Protein AF-A0A5J4TGV5-F1 (afdb_monomer)

pLDDT: mean 71.71, std 10.8, range [49.38, 90.88]

Structure (mmCIF, N/CA/C/O backbone):
data_AF-A0A5J4TGV5-F1
#
_entry.id   AF-A0A5J4TGV5-F1
#
loop_
_atom_site.group_PDB
_atom_site.id
_atom_site.type_symbol
_atom_site.label_atom_id
_atom_site.label_alt_id
_atom_site.label_comp_id
_atom_site.label_asym_id
_atom_site.label_entity_id
_atom_site.label_seq_id
_atom_site.pdbx_PDB_ins_code
_atom_site.Cartn_x
_atom_site.Cartn_y
_atom_site.Cartn_z
_atom_site.occupancy
_atom_site.B_iso_or_equiv
_atom_site.auth_seq_id
_atom_site.auth_comp_id
_atom_site.auth_asym_id
_atom_site.auth_atom_id
_atom_site.pdbx_PDB_model_num
ATOM 1 N N . VAL A 1 1 ? -102.262 20.684 96.130 1.00 50.47 1 VAL A N 1
ATOM 2 C CA . VAL A 1 1 ? -101.123 20.760 95.187 1.00 50.47 1 VAL A CA 1
ATOM 3 C C . VAL A 1 1 ? -99.873 20.390 95.967 1.00 50.47 1 VAL A C 1
ATOM 5 O O . VAL A 1 1 ? -99.327 21.263 96.618 1.00 50.47 1 VAL A O 1
ATOM 8 N N . SER A 1 2 ? -99.511 19.105 96.038 1.00 52.00 2 SER A N 1
ATOM 9 C CA . SER A 1 2 ? -98.315 18.654 96.790 1.00 52.00 2 SER A CA 1
ATOM 10 C C . SER A 1 2 ? -98.010 17.157 96.610 1.00 52.00 2 SER A C 1
ATOM 12 O O . SER A 1 2 ? -97.578 16.495 97.545 1.00 52.00 2 SER A O 1
ATOM 14 N N . LYS A 1 3 ? -98.257 16.590 95.422 1.00 52.56 3 LYS A N 1
ATOM 15 C CA . LYS A 1 3 ? -97.845 15.206 95.114 1.00 52.56 3 LYS A CA 1
ATOM 16 C C . LYS A 1 3 ? -97.029 15.071 93.827 1.00 52.56 3 LYS A C 1
ATOM 18 O O . LYS A 1 3 ? -96.669 13.972 93.454 1.00 52.56 3 LYS A O 1
ATOM 23 N N . THR A 1 4 ? -96.730 16.190 93.167 1.00 51.19 4 THR A N 1
ATOM 24 C CA . THR A 1 4 ? -96.084 16.215 91.843 1.00 51.19 4 THR A CA 1
ATOM 25 C C . THR A 1 4 ? -94.663 16.791 91.882 1.00 51.19 4 THR A C 1
ATOM 27 O O . THR A 1 4 ? -93.995 16.802 90.862 1.00 51.19 4 THR A O 1
ATOM 30 N N . GLN A 1 5 ? -94.190 17.279 93.040 1.00 53.88 5 GLN A N 1
ATOM 31 C CA . GLN A 1 5 ? -92.829 17.824 93.195 1.00 53.88 5 GLN A CA 1
ATOM 32 C C . GLN A 1 5 ? -91.811 16.814 93.750 1.00 53.88 5 GLN A C 1
ATOM 34 O O . GLN A 1 5 ? -90.620 16.990 93.513 1.00 53.88 5 GLN A O 1
A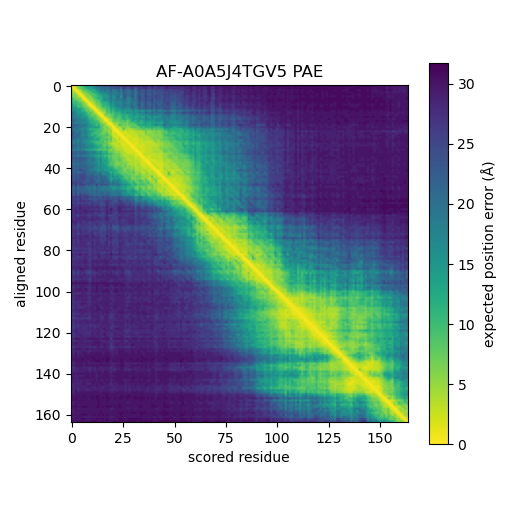TOM 39 N N . ASP A 1 6 ? -92.253 15.748 94.429 1.00 51.53 6 ASP A N 1
ATOM 40 C CA . ASP A 1 6 ? -91.344 14.696 94.921 1.00 51.53 6 ASP A CA 1
ATOM 41 C C . ASP A 1 6 ? -90.965 13.682 93.830 1.00 51.53 6 ASP A C 1
ATOM 43 O O . ASP A 1 6 ? -89.862 13.142 93.850 1.00 51.53 6 ASP A O 1
ATOM 47 N N . GLU A 1 7 ? -91.825 13.468 92.827 1.00 51.75 7 GLU A N 1
ATOM 48 C CA . GLU A 1 7 ? -91.549 12.525 91.729 1.00 51.75 7 GLU A CA 1
ATOM 49 C C . GLU A 1 7 ? -90.491 13.056 90.744 1.00 51.75 7 GLU A C 1
ATOM 51 O O . GLU A 1 7 ? -89.857 12.276 90.046 1.00 51.75 7 GLU A O 1
ATOM 56 N N . THR A 1 8 ? -90.230 14.369 90.733 1.00 52.62 8 THR A N 1
ATOM 57 C CA . THR A 1 8 ? -89.201 14.989 89.878 1.00 52.62 8 THR A CA 1
ATOM 58 C C . THR A 1 8 ? -87.837 15.150 90.554 1.00 52.62 8 THR A C 1
ATOM 60 O O . THR A 1 8 ? -86.871 15.493 89.881 1.00 52.62 8 THR A O 1
ATOM 63 N N . LEU A 1 9 ? -87.733 14.958 91.876 1.00 54.53 9 LEU A N 1
ATOM 64 C CA . LEU A 1 9 ? -86.474 15.172 92.610 1.00 54.53 9 LEU A CA 1
ATOM 65 C C . LEU A 1 9 ? -85.653 13.884 92.789 1.00 54.53 9 LEU A C 1
ATOM 67 O O . LEU A 1 9 ? -84.449 13.952 93.038 1.00 54.53 9 LEU A O 1
ATOM 71 N N . LEU A 1 10 ? -86.282 12.714 92.644 1.00 51.09 10 LEU A N 1
ATOM 72 C CA . LEU A 1 10 ? -85.600 11.423 92.757 1.00 51.09 10 LEU A CA 1
ATOM 73 C C . LEU A 1 10 ? -84.841 11.028 91.477 1.00 51.09 10 LEU A C 1
ATOM 75 O O . LEU A 1 10 ? -83.939 10.205 91.550 1.00 51.09 10 LEU A O 1
ATOM 79 N N . ASP A 1 11 ? -85.135 11.670 90.343 1.00 51.84 11 ASP A N 1
ATOM 80 C CA . ASP A 1 11 ? -84.566 11.337 89.025 1.00 51.84 11 ASP A CA 1
ATOM 81 C C . ASP A 1 11 ? -83.239 12.069 88.713 1.00 51.84 11 ASP A C 1
ATOM 83 O O . ASP A 1 11 ? -82.715 12.002 87.607 1.00 51.84 11 ASP A O 1
ATOM 87 N N . VAL A 1 12 ? -82.680 12.810 89.684 1.00 57.44 12 VAL A N 1
ATOM 88 C CA . VAL A 1 12 ? -81.439 13.602 89.498 1.00 57.44 12 VAL A CA 1
ATOM 89 C C . VAL A 1 12 ? -80.310 13.175 90.445 1.00 57.44 12 VAL A C 1
ATOM 91 O O . VAL A 1 12 ? -79.229 13.763 90.457 1.00 57.44 12 VAL A O 1
ATOM 94 N N . LYS A 1 13 ? -80.504 12.119 91.241 1.00 59.66 13 LYS A N 1
ATOM 95 C CA . LYS A 1 13 ? -79.392 11.458 91.934 1.00 59.66 13 LYS A CA 1
ATOM 96 C C . LYS A 1 13 ? -79.072 10.189 91.167 1.00 59.66 13 LYS A C 1
ATOM 98 O O . LYS A 1 13 ? -79.799 9.216 91.309 1.00 59.66 13 LYS A O 1
ATOM 103 N N . ALA A 1 14 ? -78.013 10.244 90.354 1.00 59.25 14 ALA A N 1
ATOM 104 C CA . ALA A 1 14 ? -77.467 9.073 89.676 1.00 59.25 14 ALA A CA 1
ATOM 105 C C . ALA A 1 14 ? -77.405 7.912 90.674 1.00 59.25 14 ALA A C 1
ATOM 107 O O . ALA A 1 14 ? -76.873 8.072 91.782 1.00 59.25 14 ALA A O 1
ATOM 108 N N . ASP A 1 15 ? -78.032 6.794 90.312 1.00 58.06 15 ASP A N 1
ATOM 109 C CA . ASP A 1 15 ? -78.092 5.627 91.172 1.00 58.06 15 ASP A CA 1
ATOM 110 C C . ASP A 1 15 ? -76.649 5.201 91.484 1.00 58.06 15 ASP A C 1
ATOM 112 O O . ASP A 1 15 ? -75.760 5.294 90.630 1.00 58.06 15 ASP A O 1
ATOM 116 N N . LYS A 1 16 ? -76.357 4.784 92.722 1.00 56.59 16 LYS A N 1
ATOM 117 C CA . LYS A 1 16 ? -74.971 4.430 93.107 1.00 56.59 16 LYS A CA 1
ATOM 118 C C . LYS A 1 16 ? -74.411 3.276 92.268 1.00 56.59 16 LYS A C 1
ATOM 120 O O . LYS A 1 16 ? -73.206 3.061 92.279 1.00 56.59 16 LYS A O 1
ATOM 125 N N . THR A 1 17 ? -75.278 2.550 91.570 1.00 57.53 17 THR A N 1
ATOM 126 C CA . THR A 1 17 ? -74.944 1.494 90.613 1.00 57.53 17 THR A CA 1
ATOM 127 C C . THR A 1 17 ? -74.463 2.019 89.259 1.00 57.53 17 THR A C 1
ATOM 129 O O . THR A 1 17 ? -73.750 1.297 88.573 1.00 57.53 17 THR A O 1
ATOM 132 N N . ASP A 1 18 ? -74.792 3.263 88.898 1.00 58.88 18 ASP A N 1
ATOM 133 C CA . ASP A 1 18 ? -74.410 3.898 87.625 1.00 58.88 18 ASP A CA 1
ATOM 134 C C . ASP A 1 18 ? -73.205 4.844 87.777 1.00 58.88 18 ASP A C 1
ATOM 136 O O . ASP A 1 18 ? -72.761 5.471 86.814 1.00 58.88 18 ASP A O 1
ATOM 140 N N . THR A 1 19 ? -72.656 4.963 88.992 1.00 57.03 19 THR A N 1
ATOM 141 C CA . THR A 1 19 ? -71.516 5.838 89.293 1.00 57.03 19 THR A CA 1
ATOM 142 C C . THR A 1 19 ? -70.338 5.009 89.798 1.00 57.03 19 THR A C 1
ATOM 144 O O . THR A 1 19 ? -70.409 4.437 90.883 1.00 57.03 19 THR A O 1
ATOM 147 N N . TYR A 1 20 ? -69.237 4.980 89.042 1.00 56.69 20 TYR A N 1
ATOM 148 C CA . TYR A 1 20 ? -68.002 4.305 89.456 1.00 56.69 20 TYR A CA 1
ATOM 149 C C . TYR A 1 20 ? -67.482 4.874 90.779 1.00 56.69 20 TYR A C 1
ATOM 151 O O . TYR A 1 20 ? -67.362 6.093 90.957 1.00 56.69 20 TYR A O 1
ATOM 159 N N . THR A 1 21 ? -67.169 3.991 91.726 1.00 62.25 21 THR A N 1
ATOM 160 C CA . THR A 1 21 ? -66.537 4.395 92.979 1.00 62.25 21 THR A CA 1
ATOM 161 C C . THR A 1 21 ? -65.100 4.834 92.706 1.00 62.25 21 THR A C 1
ATOM 163 O O . THR A 1 21 ? -64.436 4.331 91.803 1.00 62.25 21 THR A O 1
ATOM 166 N N . LYS A 1 22 ? -64.583 5.780 93.499 1.00 72.56 22 LYS A N 1
ATOM 167 C CA . LYS A 1 22 ? -63.231 6.333 93.307 1.00 72.56 22 LYS A CA 1
ATOM 168 C C . LYS A 1 22 ? -62.151 5.243 93.193 1.00 72.56 22 LYS A C 1
ATOM 170 O O . LYS A 1 22 ? -61.254 5.357 92.371 1.00 72.56 22 LYS A O 1
ATOM 175 N N . THR A 1 23 ? -62.287 4.167 93.965 1.00 73.00 23 THR A N 1
ATOM 176 C CA . THR A 1 23 ? -61.367 3.024 93.950 1.00 73.00 23 THR A CA 1
ATOM 177 C C . THR A 1 23 ? -61.396 2.252 92.628 1.00 73.00 23 THR A C 1
ATOM 179 O O . THR A 1 23 ? -60.345 1.841 92.155 1.00 73.00 23 THR A O 1
ATOM 182 N N . GLU A 1 24 ? -62.563 2.071 92.008 1.00 75.19 24 GLU A N 1
ATOM 183 C CA . GLU A 1 24 ? -62.671 1.407 90.700 1.00 75.19 24 GLU A CA 1
ATOM 184 C C . GLU A 1 24 ? -62.046 2.260 89.588 1.00 75.19 24 GLU A C 1
ATOM 186 O O . GLU A 1 24 ? -61.370 1.727 88.710 1.00 75.19 24 GLU A O 1
ATOM 191 N N . THR A 1 25 ? -62.212 3.584 89.660 1.00 73.81 25 THR A N 1
ATOM 192 C CA . THR A 1 25 ? -61.586 4.528 88.723 1.00 73.81 25 THR A CA 1
ATOM 193 C C . THR A 1 25 ? -60.061 4.514 88.831 1.00 73.81 25 THR A C 1
ATOM 195 O O . THR A 1 25 ? -59.387 4.468 87.804 1.00 73.81 25 THR A O 1
ATOM 198 N N . ASP A 1 26 ? -59.516 4.514 90.051 1.00 77.62 26 ASP A N 1
ATOM 199 C CA . ASP A 1 26 ? -58.066 4.488 90.279 1.00 77.62 26 ASP A CA 1
ATOM 200 C C . ASP A 1 26 ? -57.449 3.167 89.763 1.00 77.62 26 ASP A C 1
ATOM 202 O O . ASP A 1 26 ? -56.442 3.187 89.058 1.00 77.62 26 ASP A O 1
ATOM 206 N N . ILE A 1 27 ? -58.109 2.021 90.001 1.00 81.00 27 ILE A N 1
ATOM 207 C CA . ILE A 1 27 ? -57.672 0.707 89.484 1.00 81.00 27 ILE A CA 1
ATOM 208 C C . ILE A 1 27 ? -57.678 0.673 87.948 1.00 81.00 27 ILE A C 1
ATOM 210 O O . ILE A 1 27 ? -56.756 0.132 87.334 1.00 81.00 27 ILE A O 1
ATOM 214 N N . LEU A 1 28 ? -58.710 1.236 87.311 1.00 81.19 28 LEU A N 1
ATOM 215 C CA . LEU A 1 28 ? -58.790 1.299 85.852 1.00 81.19 28 LEU A CA 1
ATOM 216 C C . LEU A 1 28 ? -57.691 2.200 85.268 1.00 81.19 28 LEU A C 1
ATOM 218 O O . LEU A 1 28 ? -57.122 1.870 84.229 1.00 81.19 28 LEU A O 1
ATOM 222 N N . PHE A 1 29 ? -57.368 3.309 85.936 1.00 81.88 29 PHE A N 1
ATOM 223 C CA . PHE A 1 29 ? -56.321 4.232 85.501 1.00 81.88 29 PHE A CA 1
ATOM 224 C C . PHE A 1 29 ? -54.927 3.591 85.558 1.00 81.88 29 PHE A C 1
ATOM 226 O O . PHE A 1 29 ? -54.183 3.666 84.579 1.00 81.88 29 PHE A O 1
ATOM 233 N N . ASP A 1 30 ? -54.611 2.882 86.644 1.00 78.38 30 ASP A N 1
ATOM 234 C CA . ASP A 1 30 ? -53.346 2.148 86.787 1.00 78.38 30 ASP A CA 1
ATOM 235 C C . ASP A 1 30 ? -53.215 1.020 85.748 1.00 78.38 30 ASP A C 1
ATOM 237 O O . ASP A 1 30 ? -52.141 0.801 85.179 1.00 78.38 30 ASP A O 1
ATOM 241 N N . ALA A 1 31 ? -54.318 0.324 85.449 1.00 79.50 31 ALA A N 1
ATOM 242 C CA . ALA A 1 31 ? -54.343 -0.703 84.410 1.00 79.50 31 ALA A CA 1
ATOM 243 C C . ALA A 1 31 ? -54.083 -0.116 83.012 1.00 79.50 31 ALA A C 1
ATOM 245 O O . ALA A 1 31 ? -53.324 -0.693 82.233 1.00 79.50 31 ALA A O 1
ATOM 246 N N . VAL A 1 32 ? -54.670 1.044 82.700 1.00 80.19 32 VAL A N 1
ATOM 247 C CA . VAL A 1 32 ? -54.451 1.742 81.424 1.00 80.19 32 VAL A CA 1
ATOM 248 C C . VAL A 1 32 ? -53.011 2.249 81.308 1.00 80.19 32 VAL A C 1
ATOM 250 O O . VAL A 1 32 ? -52.410 2.091 80.248 1.00 80.19 32 VAL A O 1
ATOM 253 N N . ALA A 1 33 ? -52.427 2.790 82.382 1.00 79.25 33 ALA A N 1
ATOM 254 C CA . ALA A 1 33 ? -51.040 3.260 82.383 1.00 79.25 33 ALA A CA 1
ATOM 255 C C . ALA A 1 33 ? -50.038 2.129 82.077 1.00 79.25 33 ALA A C 1
ATOM 257 O O . ALA A 1 33 ? -49.163 2.288 81.230 1.00 79.25 33 ALA A O 1
ATOM 258 N N . ASN A 1 34 ? -50.220 0.952 82.684 1.00 81.31 34 ASN A N 1
ATOM 259 C CA . ASN A 1 34 ? -49.354 -0.209 82.453 1.00 81.31 34 ASN A CA 1
ATOM 260 C C . ASN A 1 34 ? -49.448 -0.736 81.005 1.00 81.31 34 ASN A C 1
ATOM 262 O O . ASN A 1 34 ? -48.443 -1.086 80.391 1.00 81.31 34 ASN A O 1
ATOM 266 N N . VAL A 1 35 ? -50.651 -0.739 80.416 1.00 81.69 35 VAL A N 1
ATOM 267 C CA . VAL A 1 35 ? -50.834 -1.124 79.005 1.00 81.69 35 VAL A CA 1
ATOM 268 C C . VAL A 1 35 ? -50.093 -0.170 78.064 1.00 81.69 35 VAL A C 1
ATOM 270 O O . VAL A 1 35 ? -49.476 -0.635 77.109 1.00 81.69 35 VAL A O 1
ATOM 273 N N . VAL A 1 36 ? -50.117 1.139 78.336 1.00 83.19 36 VAL A N 1
ATOM 274 C CA . VAL A 1 36 ? -49.402 2.142 77.527 1.00 83.19 36 VAL A CA 1
ATOM 275 C C . VAL A 1 36 ? -47.887 1.925 77.590 1.00 83.19 36 VAL A C 1
ATOM 277 O O . VAL A 1 36 ? -47.247 1.871 76.542 1.00 83.19 36 VAL A O 1
ATOM 280 N N . ASP A 1 37 ? -47.326 1.703 78.781 1.00 79.69 37 ASP A N 1
ATOM 281 C CA . ASP A 1 37 ? -45.887 1.450 78.948 1.00 79.69 37 ASP A CA 1
ATOM 282 C C . ASP A 1 37 ? -45.425 0.181 78.209 1.00 79.69 37 ASP A C 1
ATOM 284 O O . ASP A 1 37 ? -44.352 0.158 77.596 1.00 79.69 37 ASP A O 1
ATOM 288 N N . ILE A 1 38 ? -46.240 -0.882 78.228 1.00 78.50 38 ILE A N 1
ATOM 289 C CA . ILE A 1 38 ? -45.942 -2.129 77.511 1.00 78.50 38 ILE A CA 1
ATOM 290 C C . ILE A 1 38 ? -45.975 -1.908 75.995 1.00 78.50 38 ILE A C 1
ATOM 292 O O . ILE A 1 38 ? -45.081 -2.387 75.296 1.00 78.50 38 ILE A O 1
ATOM 296 N N . VAL A 1 39 ? -46.978 -1.189 75.483 1.00 82.94 39 VAL A N 1
ATOM 297 C CA . VAL A 1 39 ? -47.119 -0.906 74.046 1.00 82.94 39 VAL A CA 1
ATOM 298 C C . VAL A 1 39 ? -45.948 -0.068 73.532 1.00 82.94 39 VAL A C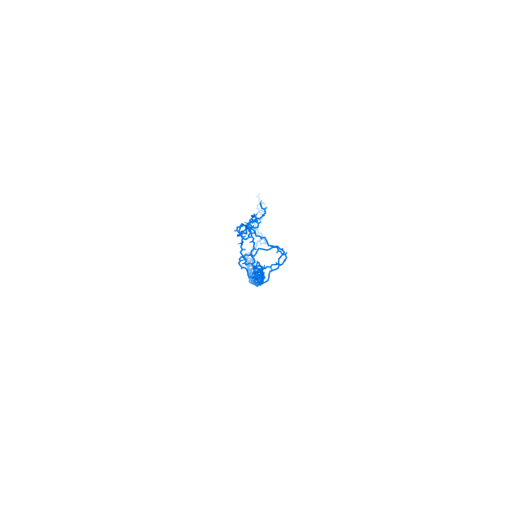 1
ATOM 300 O O . VAL A 1 39 ? -45.339 -0.435 72.527 1.00 82.94 39 VAL A O 1
ATOM 303 N N . ASP A 1 40 ? -45.572 0.994 74.246 1.00 78.56 40 ASP A N 1
ATOM 304 C CA . ASP A 1 40 ? -44.435 1.844 73.871 1.00 78.56 40 ASP A CA 1
ATOM 305 C C . ASP A 1 40 ? -43.108 1.072 73.891 1.00 78.56 40 ASP A C 1
ATOM 307 O O . ASP A 1 40 ? -42.261 1.250 73.012 1.00 78.56 40 ASP A O 1
ATOM 311 N N . SER A 1 41 ? -42.919 0.195 74.881 1.00 77.75 41 SER A N 1
ATOM 312 C CA . SER A 1 41 ? -41.734 -0.662 74.989 1.00 77.75 41 SER A CA 1
ATOM 313 C C . SER A 1 41 ? -41.637 -1.660 73.828 1.00 77.75 41 SER A C 1
ATOM 315 O O . SER A 1 41 ? -40.575 -1.816 73.214 1.00 77.75 41 SER A O 1
ATOM 317 N N . TYR A 1 42 ? -42.757 -2.298 73.474 1.00 67.69 42 TYR A N 1
ATOM 318 C CA . TYR A 1 42 ? -42.817 -3.242 72.359 1.00 67.69 42 TYR A CA 1
ATOM 319 C C . TYR A 1 42 ? -42.538 -2.543 71.020 1.00 67.69 42 TYR A C 1
ATOM 321 O O . TYR A 1 42 ? -41.712 -3.021 70.245 1.00 67.69 42 TYR A O 1
ATOM 329 N N . SER A 1 43 ? -43.138 -1.367 70.796 1.00 82.12 43 SER A N 1
ATOM 330 C CA . SER A 1 43 ? -42.970 -0.595 69.558 1.00 82.12 43 SER A CA 1
ATOM 331 C C . SER A 1 43 ? -41.528 -0.113 69.355 1.00 82.12 43 SER A C 1
ATOM 333 O O . SER A 1 43 ? -41.005 -0.201 68.248 1.00 82.12 43 SER A O 1
ATOM 335 N N . LYS A 1 44 ? -40.845 0.334 70.421 1.00 77.06 44 LYS A N 1
ATOM 336 C CA . LYS A 1 44 ? -39.425 0.733 70.350 1.00 77.06 44 LYS A CA 1
ATOM 337 C C . LYS A 1 44 ? -38.503 -0.436 70.010 1.00 77.06 44 LYS A C 1
ATOM 339 O O . LYS A 1 44 ? -37.584 -0.283 69.215 1.00 77.06 44 LYS A O 1
ATOM 344 N N . THR A 1 45 ? -38.763 -1.607 70.591 1.00 76.00 45 THR A N 1
ATOM 345 C CA . THR A 1 45 ? -37.939 -2.803 70.358 1.00 76.00 45 THR A CA 1
ATOM 346 C C . THR A 1 45 ? -38.053 -3.291 68.909 1.00 76.00 45 THR A C 1
ATOM 348 O O . THR A 1 45 ? -37.072 -3.753 68.325 1.00 76.00 45 THR A O 1
ATOM 351 N N . GLU A 1 46 ? -39.243 -3.183 68.316 1.00 74.25 46 GLU A N 1
ATOM 352 C CA . GLU A 1 46 ? -39.491 -3.561 66.923 1.00 74.25 46 GLU A CA 1
ATOM 353 C C . GLU A 1 46 ? -38.815 -2.590 65.934 1.00 74.25 46 GLU A C 1
ATOM 355 O O . GLU A 1 46 ? -38.178 -3.038 64.976 1.00 74.25 46 GLU A O 1
ATOM 360 N N . ASP A 1 47 ? -38.853 -1.281 66.209 1.00 70.50 47 ASP A N 1
ATOM 361 C CA . ASP A 1 47 ? -38.152 -0.260 65.415 1.00 70.50 47 ASP A CA 1
ATOM 362 C C . ASP A 1 47 ? -36.622 -0.417 65.471 1.00 70.50 47 ASP A C 1
ATOM 364 O O . ASP A 1 47 ? -35.961 -0.371 64.428 1.00 70.50 47 ASP A O 1
ATOM 368 N N . ASP A 1 48 ? -36.055 -0.675 66.655 1.00 74.19 48 ASP A N 1
ATOM 369 C CA . ASP A 1 48 ? -34.615 -0.913 66.829 1.00 74.19 48 ASP A CA 1
ATOM 370 C C . ASP A 1 48 ? -34.153 -2.166 66.058 1.00 74.19 48 ASP A C 1
ATOM 372 O O . ASP A 1 48 ? -33.107 -2.156 65.401 1.00 74.19 48 ASP A O 1
ATOM 376 N N . ALA A 1 49 ? -34.953 -3.240 66.061 1.00 75.12 49 ALA A N 1
ATOM 377 C CA . ALA A 1 49 ? -34.657 -4.459 65.306 1.00 75.12 49 ALA A CA 1
ATOM 378 C C . ALA A 1 49 ? -34.731 -4.247 63.781 1.00 75.12 49 ALA A C 1
ATOM 380 O O . ALA A 1 49 ? -33.916 -4.794 63.031 1.00 75.12 49 ALA A O 1
ATOM 381 N N . LEU A 1 50 ? -35.686 -3.441 63.303 1.00 74.12 50 LEU A N 1
ATOM 382 C CA . LEU A 1 50 ? -35.822 -3.094 61.885 1.00 74.12 50 LEU A CA 1
ATOM 383 C C . LEU A 1 50 ? -34.699 -2.171 61.393 1.00 74.12 50 LEU A C 1
ATOM 385 O O . LEU A 1 50 ? -34.255 -2.311 60.249 1.00 74.12 50 LEU A O 1
ATOM 389 N N . LEU A 1 51 ? -34.233 -1.245 62.237 1.00 72.94 51 LEU A N 1
ATOM 390 C CA . LEU A 1 51 ? -33.080 -0.386 61.958 1.00 72.94 51 LEU A CA 1
ATOM 391 C C . LEU A 1 51 ? -31.794 -1.204 61.827 1.00 72.94 51 LEU A C 1
ATOM 393 O O . LEU A 1 51 ? -31.095 -1.063 60.822 1.00 72.94 51 LEU A O 1
ATOM 397 N N . LEU A 1 52 ? -31.550 -2.132 62.757 1.00 72.12 52 LEU A N 1
ATOM 398 C CA . LEU A 1 52 ? -30.392 -3.029 62.718 1.00 72.12 52 LEU A CA 1
ATOM 399 C C . LEU A 1 52 ? -30.357 -3.860 61.420 1.00 72.12 52 LEU A C 1
ATOM 401 O O . LEU A 1 52 ? -29.317 -4.010 60.782 1.00 72.12 52 LEU A O 1
ATOM 405 N N . LEU A 1 53 ? -31.521 -4.341 60.966 1.00 66.44 53 LEU A N 1
ATOM 406 C CA . LEU A 1 53 ? -31.642 -5.126 59.732 1.00 66.44 53 LEU A CA 1
ATOM 407 C C . LEU A 1 53 ? -31.420 -4.298 58.449 1.00 66.44 53 LEU A C 1
ATOM 409 O O . LEU A 1 53 ? -31.104 -4.867 57.397 1.00 66.44 53 LEU A O 1
ATOM 413 N N . LYS A 1 54 ? -31.641 -2.977 58.501 1.00 63.12 54 LYS A N 1
ATOM 414 C CA . LYS A 1 54 ? -31.365 -2.051 57.390 1.00 63.12 54 LYS A CA 1
ATOM 415 C C . LYS A 1 54 ? -29.892 -1.652 57.327 1.00 63.12 54 LYS A C 1
ATOM 417 O O . LYS A 1 54 ? -29.375 -1.510 56.220 1.00 63.12 54 LYS A O 1
ATOM 422 N N . GLU A 1 55 ? -29.233 -1.512 58.473 1.00 60.59 55 GLU A N 1
ATOM 423 C CA . GLU A 1 55 ? -27.808 -1.171 58.559 1.00 60.59 55 GLU A CA 1
ATOM 424 C C . GLU A 1 55 ? -26.931 -2.310 57.997 1.00 60.59 55 GLU A C 1
ATOM 426 O O . GLU A 1 55 ? -26.121 -2.077 57.102 1.00 60.59 55 GLU A O 1
ATOM 431 N N . ASP A 1 56 ? -27.214 -3.569 58.357 1.00 59.00 56 ASP A N 1
ATOM 432 C CA . ASP A 1 56 ? -26.465 -4.751 57.874 1.00 59.00 56 ASP A CA 1
ATOM 433 C C . ASP A 1 56 ? -26.577 -4.992 56.349 1.00 59.00 56 ASP A C 1
ATOM 435 O O . ASP A 1 56 ? -25.674 -5.538 55.701 1.00 59.00 56 ASP A O 1
ATOM 439 N N . LYS A 1 57 ? -27.697 -4.586 55.731 1.00 58.06 57 LYS A N 1
ATOM 440 C CA . LYS A 1 57 ? -27.906 -4.740 54.278 1.00 58.06 57 LYS A CA 1
ATOM 441 C C . LYS A 1 57 ? -27.255 -3.632 53.446 1.00 58.06 57 LYS A C 1
ATOM 443 O O . LYS A 1 57 ? -26.913 -3.885 52.292 1.00 58.06 57 LYS A O 1
ATOM 448 N N . SER A 1 58 ? -27.082 -2.438 54.010 1.00 56.19 58 SER A N 1
ATOM 449 C CA . SER A 1 58 ? -26.445 -1.290 53.346 1.00 56.19 58 SER A CA 1
ATOM 450 C C . SER A 1 58 ? -24.963 -1.554 53.054 1.00 56.19 58 SER A C 1
ATOM 452 O O . SER A 1 58 ? -24.489 -1.321 51.937 1.00 56.19 58 SER A O 1
ATOM 454 N N . ASP A 1 59 ? -24.251 -2.120 54.030 1.00 54.66 59 ASP A N 1
ATOM 455 C CA . ASP A 1 59 ? -22.802 -2.330 53.934 1.00 54.66 59 ASP A CA 1
ATOM 456 C C . ASP A 1 59 ? -22.426 -3.534 53.057 1.00 54.66 59 ASP A C 1
ATOM 458 O O . ASP A 1 59 ? -21.342 -3.573 52.471 1.00 54.66 59 ASP A O 1
ATOM 462 N N . THR A 1 60 ? -23.349 -4.485 52.886 1.00 52.41 60 THR A N 1
ATOM 463 C CA . THR A 1 60 ? -23.112 -5.702 52.097 1.00 52.41 60 THR A CA 1
ATOM 464 C C . THR A 1 60 ? -23.427 -5.522 50.603 1.00 52.41 60 THR A C 1
ATOM 466 O O . THR A 1 60 ? -22.801 -6.175 49.771 1.00 52.41 60 THR A O 1
ATOM 469 N N . TYR A 1 61 ? -24.350 -4.626 50.224 1.00 49.38 61 TYR A N 1
ATOM 470 C CA . TYR A 1 61 ? -24.821 -4.504 48.831 1.00 49.38 61 TYR A CA 1
ATOM 471 C C . TYR A 1 61 ? -23.986 -3.564 47.932 1.00 49.38 61 TYR A C 1
ATOM 473 O O . TYR A 1 61 ? -24.268 -3.448 46.748 1.00 49.38 61 TYR A O 1
ATOM 481 N N . THR A 1 62 ? -22.942 -2.893 48.432 1.00 52.69 62 THR A N 1
ATOM 482 C CA . THR A 1 62 ? -22.342 -1.772 47.664 1.00 52.69 62 THR A CA 1
ATOM 483 C C . THR A 1 62 ? -20.871 -1.962 47.275 1.00 52.69 62 THR A C 1
ATOM 485 O O . THR A 1 62 ? -20.396 -1.306 46.349 1.00 52.69 62 THR A O 1
ATOM 488 N N . LYS A 1 63 ? -20.121 -2.864 47.923 1.00 56.22 63 LYS A N 1
ATOM 489 C CA . LYS A 1 63 ? -18.656 -2.926 47.748 1.00 56.22 63 LYS A CA 1
ATOM 490 C C . LYS A 1 63 ? -18.175 -4.046 46.819 1.00 56.22 63 LYS A C 1
ATOM 492 O O . LYS A 1 63 ? -17.449 -3.784 45.871 1.00 56.22 63 LYS A O 1
ATOM 497 N N . THR A 1 64 ? -18.631 -5.278 47.024 1.00 58.94 64 THR A N 1
ATOM 498 C CA . THR A 1 64 ? -18.161 -6.459 46.274 1.00 58.94 64 THR A CA 1
ATOM 499 C C . THR A 1 64 ? -18.641 -6.503 44.821 1.00 58.94 64 THR A C 1
ATOM 501 O O . THR A 1 64 ? -17.874 -6.869 43.931 1.00 58.94 64 THR A O 1
ATOM 504 N N . GLU A 1 65 ? -19.891 -6.115 44.547 1.00 60.06 65 GLU A N 1
ATOM 505 C CA . GLU A 1 65 ? -20.401 -6.030 43.167 1.00 60.06 65 GLU A CA 1
ATOM 506 C C . GLU A 1 65 ? -19.728 -4.895 42.378 1.00 60.06 65 GLU A C 1
ATOM 508 O O . GLU A 1 65 ? -19.475 -5.036 41.184 1.00 60.06 65 GLU A O 1
ATOM 513 N N . THR A 1 66 ? -19.374 -3.793 43.043 1.00 59.16 66 THR A N 1
ATOM 514 C CA . THR A 1 66 ? -18.701 -2.652 42.405 1.00 59.16 66 THR A CA 1
ATOM 515 C C . THR A 1 66 ? -17.247 -2.972 42.063 1.00 59.16 66 THR A C 1
ATOM 517 O O . THR A 1 66 ? -16.821 -2.696 40.943 1.00 59.16 66 THR A O 1
ATOM 520 N N . ASP A 1 67 ? -16.505 -3.597 42.984 1.00 62.53 67 ASP A N 1
ATOM 521 C CA . ASP A 1 67 ? -15.099 -3.967 42.767 1.00 62.53 67 ASP A CA 1
ATOM 522 C C . ASP A 1 67 ? -14.966 -4.993 41.622 1.00 62.53 67 ASP A C 1
ATOM 524 O O . ASP A 1 67 ? -14.149 -4.824 40.720 1.00 62.53 67 ASP A O 1
ATOM 528 N N . THR A 1 68 ? -15.850 -5.997 41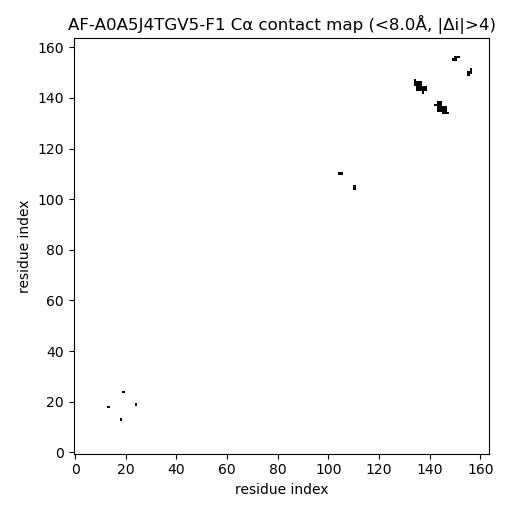.569 1.00 67.00 68 THR A N 1
ATOM 529 C CA . THR A 1 68 ? -15.852 -7.002 40.484 1.00 67.00 68 THR A CA 1
ATOM 530 C C . THR A 1 68 ? -16.232 -6.425 39.116 1.00 67.00 68 THR A C 1
ATOM 532 O O . THR A 1 68 ? -15.673 -6.830 38.095 1.00 67.00 68 THR A O 1
ATOM 535 N N . LEU A 1 69 ? -17.163 -5.465 39.065 1.00 65.94 69 LEU A N 1
ATOM 536 C CA . LEU A 1 69 ? -17.518 -4.766 37.827 1.00 65.94 69 LEU A CA 1
ATOM 537 C C . LEU A 1 69 ? -16.383 -3.846 37.343 1.00 65.94 69 LEU A C 1
ATOM 539 O O . LEU A 1 69 ? -16.200 -3.676 36.135 1.00 65.94 69 LEU A O 1
ATOM 543 N N . LEU A 1 70 ? -15.636 -3.246 38.276 1.00 68.50 70 LEU A N 1
ATOM 544 C CA . LEU A 1 70 ? -14.494 -2.386 37.979 1.00 68.50 70 LEU A CA 1
ATOM 545 C C . LEU A 1 70 ? -13.329 -3.197 37.397 1.00 68.50 70 LEU A C 1
ATOM 547 O O . LEU A 1 70 ? -12.828 -2.826 36.336 1.00 68.50 70 LEU A O 1
ATOM 551 N N . ASP A 1 71 ? -12.984 -4.332 38.012 1.00 69.88 71 ASP A N 1
ATOM 552 C CA . ASP A 1 71 ? -11.962 -5.259 37.504 1.00 69.88 71 ASP A CA 1
ATOM 553 C C . ASP A 1 71 ? -12.325 -5.769 36.097 1.00 69.88 71 ASP A C 1
ATOM 555 O O . ASP A 1 71 ? -11.525 -5.693 35.166 1.00 69.88 71 ASP A O 1
ATOM 559 N N . ALA A 1 72 ? -13.586 -6.163 35.882 1.00 69.94 72 ALA A N 1
ATOM 560 C CA . ALA A 1 72 ? -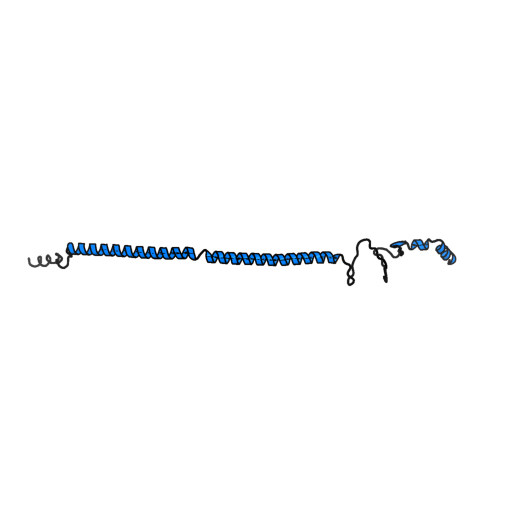14.058 -6.624 34.575 1.00 69.94 72 ALA A CA 1
ATOM 561 C C . ALA A 1 72 ? -14.040 -5.537 33.478 1.00 69.94 72 ALA A C 1
ATOM 563 O O . ALA A 1 72 ? -14.022 -5.858 32.286 1.00 69.94 72 ALA A O 1
ATOM 564 N N . ASN A 1 73 ? -14.097 -4.253 33.845 1.00 69.50 73 ASN A N 1
ATOM 565 C CA . ASN A 1 73 ? -13.958 -3.137 32.904 1.00 69.50 73 ASN A CA 1
ATOM 566 C C . ASN A 1 73 ? -12.489 -2.763 32.664 1.00 69.50 73 ASN A C 1
ATOM 568 O O . ASN A 1 73 ? -12.146 -2.384 31.540 1.00 69.50 73 ASN A O 1
ATOM 572 N N . ALA A 1 74 ? -11.628 -2.897 33.675 1.00 69.06 74 ALA A N 1
ATOM 573 C CA . ALA A 1 74 ? -10.186 -2.731 33.528 1.00 69.06 74 ALA A CA 1
ATOM 574 C C . ALA A 1 74 ? -9.616 -3.781 32.557 1.00 69.06 74 ALA A C 1
ATOM 576 O O . ALA A 1 74 ? -9.004 -3.405 31.558 1.00 69.06 74 ALA A O 1
ATOM 577 N N . ASP A 1 75 ? -9.957 -5.062 32.745 1.00 77.50 75 ASP A N 1
ATOM 578 C CA . ASP A 1 75 ? -9.533 -6.168 31.870 1.00 77.50 75 ASP A CA 1
ATOM 579 C C . ASP A 1 75 ? -9.954 -5.959 30.406 1.00 77.50 75 ASP A C 1
ATOM 581 O O . ASP A 1 75 ? -9.193 -6.212 29.470 1.00 77.50 75 ASP A O 1
ATOM 585 N N . LYS A 1 76 ? -11.177 -5.461 30.174 1.00 74.12 76 LYS A N 1
ATOM 586 C CA . LYS A 1 76 ? -11.646 -5.133 28.817 1.00 74.12 76 LYS A CA 1
ATOM 587 C C . LYS A 1 76 ? -10.844 -3.998 28.192 1.00 74.12 76 LYS A C 1
ATOM 589 O O . LYS A 1 76 ? -10.615 -4.033 26.988 1.00 74.12 76 LYS A O 1
ATOM 594 N N . THR A 1 77 ? -10.443 -3.003 28.981 1.00 74.44 77 THR A N 1
ATOM 595 C CA . THR A 1 77 ? -9.667 -1.855 28.493 1.00 74.44 77 THR A CA 1
ATOM 596 C C . THR A 1 77 ? -8.260 -2.289 28.095 1.00 74.44 77 THR A C 1
ATOM 598 O O . THR A 1 77 ? -7.834 -1.972 26.989 1.00 74.44 77 THR A O 1
ATOM 601 N N . GLU A 1 78 ? -7.584 -3.099 28.918 1.00 77.56 78 GLU A N 1
ATOM 602 C CA . GLU A 1 78 ? -6.271 -3.670 28.579 1.00 77.56 78 GLU A CA 1
ATOM 603 C C . GLU A 1 78 ? -6.329 -4.535 27.312 1.00 77.56 78 GLU A C 1
ATOM 605 O O . GLU A 1 78 ? -5.447 -4.464 26.453 1.00 77.56 78 GLU A O 1
ATOM 610 N N . LEU A 1 79 ? -7.397 -5.323 27.158 1.00 72.19 79 LEU A N 1
ATOM 611 C CA . LEU A 1 79 ? -7.599 -6.160 25.979 1.00 72.19 79 LEU A CA 1
ATOM 612 C C . LEU A 1 79 ? -7.849 -5.307 24.722 1.00 72.19 79 LEU A C 1
ATOM 614 O O . LEU A 1 79 ? -7.269 -5.591 23.677 1.00 72.19 79 LEU A O 1
ATOM 618 N N . ILE A 1 80 ? -8.643 -4.234 24.819 1.00 76.19 80 ILE A N 1
ATOM 619 C CA . ILE A 1 80 ? -8.867 -3.280 23.718 1.00 76.19 80 ILE A CA 1
ATOM 620 C C . ILE A 1 80 ? -7.565 -2.565 23.337 1.00 76.19 80 ILE A C 1
ATOM 622 O O . ILE A 1 80 ? -7.222 -2.531 22.156 1.00 76.19 80 ILE A O 1
ATOM 626 N N . GLU A 1 81 ? -6.813 -2.042 24.309 1.00 76.88 81 GLU A N 1
ATOM 627 C CA . GLU A 1 81 ? -5.529 -1.380 24.051 1.00 76.88 81 GLU A CA 1
ATOM 628 C C . GLU A 1 81 ? -4.520 -2.337 23.410 1.00 76.88 81 GLU A C 1
ATOM 630 O O . GLU A 1 81 ? -3.832 -1.965 22.457 1.00 76.88 81 GLU A O 1
ATOM 635 N N . SER A 1 82 ? -4.460 -3.591 23.872 1.00 71.38 82 SER A N 1
ATOM 636 C CA . SER A 1 82 ? -3.593 -4.604 23.274 1.00 71.38 82 SER A CA 1
ATOM 637 C C . SER A 1 82 ? -3.980 -4.920 21.827 1.00 71.38 82 SER A C 1
ATOM 639 O O . SER A 1 82 ? -3.081 -5.063 20.999 1.00 71.38 82 SER A O 1
ATOM 641 N N . TYR A 1 83 ? -5.274 -5.038 21.509 1.00 57.91 83 TYR A N 1
ATOM 642 C CA . TYR A 1 83 ? -5.735 -5.269 20.135 1.00 57.91 83 TYR A CA 1
ATOM 643 C C . TYR A 1 83 ? -5.438 -4.069 19.223 1.00 57.91 83 TYR A C 1
ATOM 645 O O . TYR A 1 83 ? -4.874 -4.268 18.148 1.00 57.91 83 TYR A O 1
ATOM 653 N N . SER A 1 84 ? -5.723 -2.835 19.660 1.00 78.88 84 SER A N 1
ATOM 654 C CA . SER A 1 84 ? -5.414 -1.627 18.875 1.00 78.88 84 SER A CA 1
ATOM 655 C C . SER A 1 84 ? -3.917 -1.469 18.613 1.00 78.88 84 SER A C 1
ATOM 657 O O . SER A 1 84 ? -3.516 -1.124 17.506 1.00 78.88 84 SER A O 1
ATOM 659 N N . LYS A 1 85 ? -3.070 -1.789 19.595 1.00 76.69 85 LYS A N 1
ATOM 660 C CA . LYS A 1 85 ? -1.615 -1.693 19.439 1.00 76.69 85 LYS A CA 1
ATOM 661 C C . LYS A 1 85 ? -1.062 -2.679 18.404 1.00 76.69 85 LYS A C 1
ATOM 663 O O . LYS A 1 85 ? -0.168 -2.326 17.644 1.00 76.69 85 LYS A O 1
ATOM 668 N N . ILE A 1 86 ? -1.609 -3.896 18.346 1.00 73.25 86 ILE A N 1
ATOM 669 C CA . ILE A 1 86 ? -1.222 -4.901 17.341 1.00 73.25 86 ILE A CA 1
ATOM 670 C C . ILE A 1 86 ? -1.613 -4.443 15.928 1.00 73.25 86 ILE A C 1
ATOM 672 O O . ILE A 1 86 ? -0.841 -4.641 14.988 1.00 73.25 86 ILE A O 1
ATOM 676 N N . GLU A 1 87 ? -2.793 -3.837 15.767 1.00 69.25 87 GLU A N 1
ATOM 677 C CA . GLU A 1 87 ? -3.235 -3.289 14.479 1.00 69.25 87 GLU A CA 1
ATOM 678 C C . GLU A 1 87 ? -2.338 -2.132 14.013 1.00 69.25 87 GLU A C 1
ATOM 680 O O . GLU A 1 87 ? -1.918 -2.124 12.852 1.00 69.25 87 GLU A O 1
ATOM 685 N N . ASP A 1 88 ? -1.978 -1.214 14.913 1.00 71.06 88 ASP A N 1
ATOM 686 C CA . ASP A 1 88 ? -1.079 -0.091 14.617 1.00 71.06 88 ASP A CA 1
ATOM 687 C C . ASP A 1 88 ? 0.337 -0.559 14.244 1.00 71.06 88 ASP A C 1
ATOM 689 O O . ASP A 1 88 ? 0.899 -0.094 13.248 1.00 71.06 88 ASP A O 1
ATOM 693 N N . ASP A 1 89 ? 0.904 -1.522 14.979 1.00 76.19 89 ASP A N 1
ATOM 694 C CA . ASP A 1 89 ? 2.229 -2.086 14.688 1.00 76.19 89 ASP A CA 1
ATOM 695 C C . ASP A 1 89 ? 2.251 -2.807 13.323 1.00 76.19 89 ASP A C 1
ATOM 697 O O . ASP A 1 89 ? 3.209 -2.680 12.551 1.00 76.19 89 ASP A O 1
ATOM 701 N N . ALA A 1 90 ? 1.182 -3.537 12.979 1.00 75.19 90 ALA A N 1
ATOM 702 C CA . ALA A 1 90 ? 1.049 -4.204 11.683 1.00 75.19 90 ALA A CA 1
ATOM 703 C C . ALA A 1 90 ? 0.887 -3.204 10.523 1.00 75.19 90 ALA A C 1
ATOM 705 O O . ALA A 1 90 ? 1.479 -3.393 9.455 1.00 75.19 90 ALA A O 1
ATOM 706 N N . LEU A 1 91 ? 0.120 -2.129 10.726 1.00 77.88 91 LEU A N 1
ATOM 707 C CA . LEU A 1 91 ? -0.030 -1.032 9.765 1.00 77.88 91 LEU A CA 1
ATOM 708 C C . LEU A 1 91 ? 1.284 -0.273 9.550 1.00 77.88 91 LEU A C 1
ATOM 710 O O . LEU A 1 91 ? 1.617 0.057 8.409 1.00 77.88 91 LEU A O 1
ATOM 714 N N . LEU A 1 92 ? 2.049 -0.029 10.618 1.00 76.62 92 LEU A N 1
ATOM 715 C CA . LEU A 1 92 ? 3.359 0.616 10.546 1.00 76.62 92 LEU A CA 1
ATOM 716 C C . LEU A 1 92 ? 4.350 -0.236 9.741 1.00 76.62 92 LEU A C 1
ATOM 718 O O . LEU A 1 92 ? 4.973 0.265 8.804 1.00 76.62 92 LEU A O 1
ATOM 722 N N . LEU A 1 93 ? 4.409 -1.542 10.020 1.00 77.56 93 LEU A N 1
ATOM 723 C CA . LEU A 1 93 ? 5.228 -2.489 9.260 1.00 77.56 93 LEU A CA 1
ATOM 724 C C . LEU A 1 93 ? 4.831 -2.539 7.773 1.00 77.56 93 LEU A C 1
ATOM 726 O O . LEU A 1 93 ? 5.688 -2.650 6.894 1.00 77.56 93 LEU A O 1
ATOM 730 N N . LEU A 1 94 ? 3.533 -2.456 7.467 1.00 74.69 94 LEU A N 1
ATOM 731 C CA . LEU A 1 94 ? 3.046 -2.433 6.088 1.00 74.69 94 LEU A CA 1
ATOM 732 C C . LEU A 1 94 ? 3.450 -1.140 5.363 1.00 74.69 94 LEU A C 1
ATOM 734 O O . LEU A 1 94 ? 3.889 -1.206 4.215 1.00 74.69 94 LEU A O 1
ATOM 738 N N . ASN A 1 95 ? 3.352 0.016 6.022 1.00 72.12 95 ASN A N 1
ATOM 739 C CA . ASN A 1 95 ? 3.748 1.304 5.447 1.00 72.12 95 ASN A CA 1
ATOM 740 C C . ASN A 1 95 ? 5.248 1.376 5.138 1.00 72.12 95 ASN A C 1
ATOM 742 O O . ASN A 1 95 ? 5.624 1.841 4.059 1.00 72.12 95 ASN A O 1
ATOM 746 N N . ASP A 1 96 ? 6.095 0.862 6.030 1.00 67.25 96 ASP A N 1
ATOM 747 C CA . ASP A 1 96 ? 7.542 0.803 5.799 1.00 67.25 96 ASP A CA 1
ATOM 748 C C . ASP A 1 96 ? 7.882 -0.081 4.589 1.00 67.25 96 ASP A C 1
ATOM 750 O O . ASP A 1 96 ? 8.705 0.288 3.745 1.00 67.25 96 ASP A O 1
ATOM 754 N N . ASN A 1 97 ? 7.183 -1.210 4.434 1.00 70.00 97 ASN A N 1
ATOM 755 C CA . ASN A 1 97 ? 7.333 -2.076 3.267 1.00 70.00 97 ASN A CA 1
ATOM 756 C C . ASN A 1 97 ? 6.874 -1.383 1.973 1.00 70.00 97 ASN A C 1
ATOM 758 O O . ASN A 1 97 ? 7.580 -1.429 0.965 1.00 70.00 97 ASN A O 1
ATOM 762 N N . VAL A 1 98 ? 5.727 -0.697 1.989 1.00 73.69 98 VAL A N 1
ATOM 763 C CA . VAL A 1 98 ? 5.207 0.032 0.818 1.00 73.69 98 VAL A CA 1
ATOM 764 C C . VAL A 1 98 ? 6.182 1.121 0.363 1.00 73.69 98 VAL A C 1
ATOM 766 O O . VAL A 1 98 ? 6.461 1.223 -0.833 1.00 73.69 98 VAL A O 1
ATOM 769 N N . ALA A 1 99 ? 6.763 1.888 1.291 1.00 67.56 99 ALA A N 1
ATOM 770 C CA . ALA A 1 99 ? 7.762 2.905 0.964 1.00 67.56 99 ALA A CA 1
ATOM 771 C C . ALA A 1 99 ? 9.014 2.294 0.308 1.00 67.56 99 ALA A C 1
ATOM 773 O O . ALA A 1 99 ? 9.513 2.827 -0.688 1.00 67.56 99 ALA A O 1
ATOM 774 N N . TYR A 1 100 ? 9.479 1.141 0.801 1.00 67.88 100 TYR A N 1
ATOM 775 C CA . TYR A 1 100 ? 10.606 0.418 0.209 1.00 67.88 100 TYR A CA 1
ATOM 776 C C . TYR A 1 100 ? 10.327 -0.050 -1.222 1.00 67.88 100 TYR A C 1
ATOM 778 O O . TYR A 1 100 ? 11.206 0.069 -2.077 1.00 67.88 100 TYR A O 1
ATOM 786 N N . LEU A 1 101 ? 9.112 -0.525 -1.512 1.00 73.00 101 LEU A N 1
ATOM 787 C CA . LEU A 1 101 ? 8.753 -1.050 -2.833 1.00 73.00 101 LEU A CA 1
ATOM 788 C C . LEU A 1 101 ? 8.775 0.016 -3.942 1.00 73.00 101 LEU A C 1
ATOM 790 O O . LEU A 1 101 ? 9.093 -0.312 -5.082 1.00 73.00 101 LEU A O 1
ATOM 794 N N . THR A 1 102 ? 8.511 1.290 -3.628 1.00 75.56 102 THR A N 1
ATOM 795 C CA . THR A 1 102 ? 8.468 2.371 -4.640 1.00 75.56 102 THR A CA 1
ATOM 796 C C . THR A 1 102 ? 9.808 2.670 -5.321 1.00 75.56 102 THR A C 1
ATOM 798 O O . THR A 1 102 ? 9.835 3.314 -6.368 1.00 75.56 102 THR A O 1
ATOM 801 N N . ASN A 1 103 ? 10.922 2.195 -4.756 1.00 80.38 103 ASN A N 1
ATOM 802 C CA . ASN A 1 103 ? 12.267 2.404 -5.297 1.00 80.38 103 ASN A CA 1
ATOM 803 C C . ASN A 1 103 ? 12.770 1.244 -6.170 1.00 80.38 103 ASN A C 1
ATOM 805 O O . ASN A 1 103 ? 13.873 1.322 -6.719 1.00 80.38 103 ASN A O 1
ATOM 809 N N . PHE A 1 104 ? 11.993 0.168 -6.297 1.00 83.44 104 PHE A N 1
ATOM 810 C CA . PHE A 1 104 ? 12.334 -0.966 -7.147 1.00 83.44 104 PHE A CA 1
ATOM 811 C C . PHE A 1 104 ? 11.765 -0.784 -8.552 1.00 83.44 104 PHE A C 1
ATOM 813 O O . PHE A 1 104 ? 10.705 -0.198 -8.741 1.00 83.44 104 PHE A O 1
ATOM 820 N N . VAL A 1 105 ? 12.488 -1.304 -9.545 1.00 83.25 105 VAL A N 1
ATOM 821 C CA . VAL A 1 105 ? 12.026 -1.333 -10.935 1.00 83.25 105 VAL A CA 1
ATOM 822 C C . VAL A 1 105 ? 11.217 -2.609 -11.154 1.00 83.25 105 VAL A C 1
ATOM 824 O O . VAL A 1 105 ? 11.761 -3.708 -11.063 1.00 83.25 105 VAL A O 1
ATOM 827 N N . ASP A 1 106 ? 9.934 -2.463 -11.464 1.00 85.06 106 ASP A N 1
ATOM 828 C CA . ASP A 1 106 ? 9.048 -3.550 -11.905 1.00 85.06 106 ASP A CA 1
ATOM 829 C C . ASP A 1 106 ? 9.297 -3.890 -13.398 1.00 85.06 106 ASP A C 1
ATOM 831 O O . ASP A 1 106 ? 9.739 -3.044 -14.173 1.00 85.06 106 ASP A O 1
ATOM 835 N N . LEU A 1 107 ? 9.042 -5.119 -13.844 1.00 86.06 107 LEU A N 1
ATOM 836 C CA . LEU A 1 107 ? 9.183 -5.515 -15.258 1.00 86.06 107 LEU A CA 1
ATOM 837 C C . LEU A 1 107 ? 7.863 -5.423 -16.048 1.00 86.06 107 LEU A C 1
ATOM 839 O O . LEU A 1 107 ? 7.858 -5.552 -17.270 1.00 86.06 107 LEU A O 1
ATOM 843 N N . THR A 1 108 ? 6.749 -5.213 -15.356 1.00 90.88 108 THR A N 1
ATOM 844 C CA . THR A 1 108 ? 5.378 -5.304 -15.873 1.00 90.88 108 THR A CA 1
ATOM 845 C C . THR A 1 108 ? 4.845 -3.946 -16.317 1.00 90.88 108 THR A C 1
ATOM 847 O O . THR A 1 108 ? 4.012 -3.863 -17.219 1.00 90.88 108 THR A O 1
ATOM 850 N N . PHE A 1 109 ? 5.327 -2.868 -15.696 1.00 85.38 109 PHE A N 1
ATOM 851 C CA . PHE A 1 109 ? 4.799 -1.521 -15.884 1.00 85.38 109 PHE A CA 1
ATOM 852 C C . PHE A 1 109 ? 5.849 -0.558 -16.430 1.00 85.38 109 PHE A C 1
ATOM 854 O O . PHE A 1 109 ? 7.035 -0.628 -16.098 1.00 85.38 109 PHE A O 1
ATOM 861 N N . ALA A 1 110 ? 5.383 0.399 -17.235 1.00 87.44 110 ALA A N 1
ATOM 862 C CA . ALA A 1 110 ? 6.197 1.529 -17.657 1.00 87.44 110 ALA A CA 1
ATOM 863 C C . ALA A 1 110 ? 6.606 2.363 -16.434 1.00 87.44 110 AL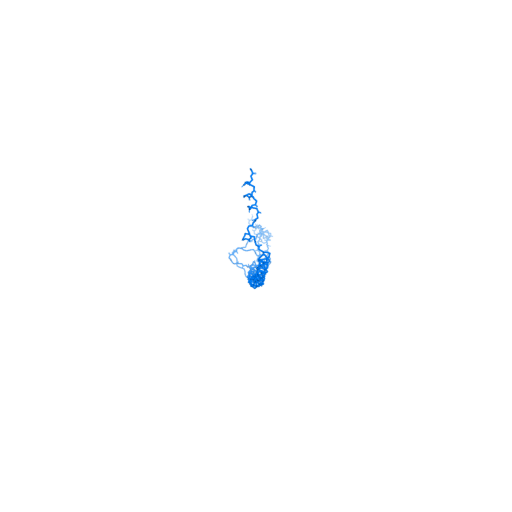A A C 1
ATOM 865 O O . ALA A 1 110 ? 5.755 2.759 -15.638 1.00 87.44 110 ALA A O 1
ATOM 866 N N . GLN A 1 111 ? 7.904 2.633 -16.293 1.00 88.31 111 GLN A N 1
ATOM 867 C CA . GLN A 1 111 ? 8.466 3.341 -15.143 1.00 88.31 111 GLN A CA 1
ATOM 868 C C . GLN A 1 111 ? 9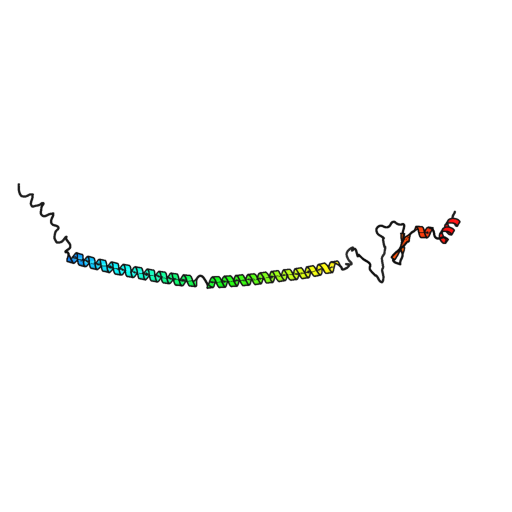.517 4.359 -15.566 1.00 88.31 111 GLN A C 1
ATOM 870 O O . GLN A 1 111 ? 10.257 4.165 -16.532 1.00 88.31 111 GLN A O 1
ATOM 875 N N . THR A 1 112 ? 9.604 5.434 -14.786 1.00 86.75 112 THR A N 1
ATOM 876 C CA . THR A 1 112 ? 10.612 6.480 -14.947 1.00 86.75 112 THR A CA 1
ATOM 877 C C . THR A 1 112 ? 11.729 6.261 -13.939 1.00 86.75 112 THR A C 1
ATOM 879 O O . THR A 1 112 ? 11.507 6.337 -12.734 1.00 86.75 112 THR A O 1
ATOM 882 N N . ILE A 1 113 ? 12.948 6.041 -14.429 1.00 86.50 113 ILE A N 1
ATOM 883 C CA . ILE A 1 113 ? 14.141 5.932 -13.588 1.00 86.50 113 ILE A CA 1
ATOM 884 C C . ILE A 1 113 ? 14.874 7.271 -13.617 1.00 86.50 113 ILE A C 1
ATOM 886 O O . ILE A 1 113 ? 15.314 7.726 -14.671 1.00 86.50 113 ILE A O 1
ATOM 890 N N . ILE A 1 114 ? 15.021 7.898 -12.452 1.00 85.38 114 ILE A N 1
ATOM 891 C CA . ILE A 1 114 ? 15.693 9.194 -12.306 1.00 85.38 114 ILE A CA 1
ATOM 892 C C . ILE A 1 114 ? 17.170 8.975 -11.916 1.00 85.38 114 ILE A C 1
ATOM 894 O O . ILE A 1 114 ? 17.526 7.993 -11.250 1.00 85.38 114 ILE A O 1
ATOM 898 N N . GLY A 1 115 ? 18.043 9.892 -12.345 1.00 87.56 115 GLY A N 1
ATOM 899 C CA . GLY A 1 115 ? 19.477 9.908 -12.030 1.00 87.56 115 GLY A CA 1
ATOM 900 C C . GLY A 1 115 ? 20.359 9.108 -12.996 1.00 87.56 115 GLY A C 1
ATOM 901 O O . GLY A 1 115 ? 19.877 8.462 -13.923 1.00 87.56 115 GLY A O 1
ATOM 902 N N . GLN A 1 116 ? 21.677 9.153 -12.775 1.00 86.00 116 GLN A N 1
ATOM 903 C CA . GLN A 1 116 ? 22.640 8.384 -13.567 1.00 86.00 116 GLN A CA 1
ATOM 904 C C . GLN A 1 116 ? 22.597 6.906 -13.159 1.00 86.00 116 GLN A C 1
ATOM 906 O O . GLN A 1 116 ? 22.650 6.577 -11.973 1.00 86.00 116 GLN A O 1
ATOM 911 N N . LYS A 1 117 ? 22.511 6.010 -14.144 1.00 85.06 117 LYS A N 1
ATOM 912 C CA . LYS A 1 117 ? 22.568 4.558 -13.950 1.00 85.06 117 LYS A CA 1
ATOM 913 C C . LYS A 1 117 ? 23.680 3.972 -14.809 1.00 85.06 117 LYS A C 1
ATOM 915 O O . LYS A 1 117 ? 23.905 4.423 -15.931 1.00 85.06 117 LYS A O 1
ATOM 920 N N . GLN A 1 118 ? 24.371 2.980 -14.265 1.00 87.12 118 GLN A N 1
ATOM 921 C CA . GLN A 1 118 ? 25.379 2.208 -14.980 1.00 87.12 118 GLN A CA 1
ATOM 922 C C . GLN A 1 118 ? 24.779 0.848 -15.326 1.00 87.12 118 GLN A C 1
ATOM 924 O O . GLN A 1 118 ? 24.315 0.132 -14.442 1.00 87.12 118 GLN A O 1
ATOM 929 N N . PHE A 1 119 ? 24.783 0.505 -16.610 1.00 84.69 119 PHE A N 1
ATOM 930 C CA . PHE A 1 119 ? 24.337 -0.791 -17.108 1.00 84.69 119 PHE A CA 1
ATOM 931 C C . PHE A 1 119 ? 25.518 -1.473 -17.797 1.00 84.69 119 PHE A C 1
ATOM 933 O O . PHE A 1 119 ? 26.231 -0.826 -18.561 1.00 84.69 119 PHE A O 1
ATOM 940 N N . GLY A 1 120 ? 25.734 -2.764 -17.529 1.00 87.12 120 GLY A N 1
ATOM 941 C CA . GLY A 1 120 ? 26.824 -3.524 -18.153 1.00 87.12 120 GLY A CA 1
ATOM 942 C C . GLY A 1 120 ? 26.554 -3.831 -19.628 1.00 87.12 120 GLY A C 1
ATOM 943 O O . GLY A 1 120 ? 27.362 -3.504 -20.491 1.00 87.12 120 GLY A O 1
ATOM 944 N N . ALA A 1 121 ? 25.394 -4.422 -19.919 1.00 86.25 121 ALA A N 1
ATOM 945 C CA . ALA A 1 121 ? 24.925 -4.694 -21.273 1.00 86.25 121 ALA A CA 1
ATOM 946 C C . ALA A 1 121 ? 23.489 -4.183 -21.431 1.00 86.25 121 ALA A C 1
ATOM 948 O O . ALA A 1 121 ? 22.643 -4.431 -20.572 1.00 86.25 121 ALA A O 1
ATOM 949 N N . ILE A 1 122 ? 23.223 -3.472 -22.527 1.00 84.75 122 ILE A N 1
ATOM 950 C CA . ILE A 1 122 ? 21.898 -2.943 -22.865 1.00 84.75 122 ILE A CA 1
ATOM 951 C C . ILE A 1 122 ? 21.495 -3.525 -24.219 1.00 84.75 122 ILE A C 1
ATOM 953 O O . ILE A 1 122 ? 22.231 -3.402 -25.194 1.00 84.75 122 ILE A O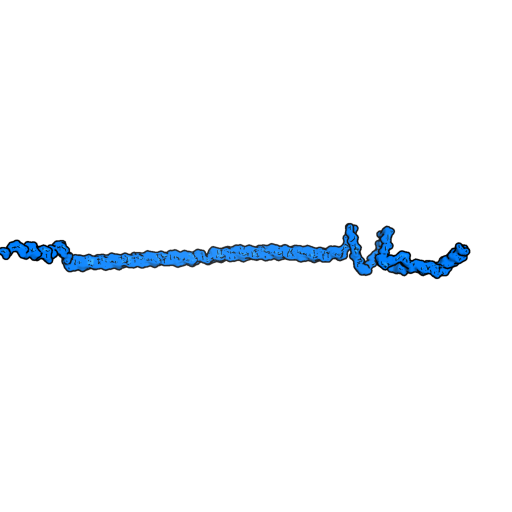 1
ATOM 957 N N . SER A 1 123 ? 20.323 -4.154 -24.284 1.00 85.31 123 SER A N 1
ATOM 958 C CA . SER A 1 123 ? 19.704 -4.616 -25.530 1.00 85.31 123 SER A CA 1
ATOM 959 C C . SER A 1 123 ? 18.316 -4.006 -25.634 1.00 85.31 123 SER A C 1
ATOM 961 O O . SER A 1 123 ? 17.439 -4.308 -24.830 1.00 85.31 123 SER A O 1
ATOM 963 N N . VAL A 1 124 ? 18.135 -3.112 -26.600 1.00 80.88 124 VAL A N 1
ATOM 964 C CA . VAL A 1 124 ? 16.890 -2.372 -26.829 1.00 80.88 124 VAL A CA 1
ATOM 965 C C . VAL A 1 124 ? 16.611 -2.320 -28.325 1.00 80.88 124 VAL A C 1
ATOM 967 O O . VAL A 1 124 ? 17.539 -2.222 -29.125 1.00 80.88 124 VAL A O 1
ATOM 970 N N . SER A 1 125 ? 15.337 -2.392 -28.709 1.00 81.12 125 SER A N 1
ATOM 971 C CA . SER A 1 125 ? 14.914 -2.301 -30.113 1.00 81.12 125 SER A CA 1
ATOM 972 C C . SER A 1 125 ? 14.999 -0.874 -30.660 1.00 81.12 125 SER A C 1
ATOM 974 O O . SER A 1 125 ? 15.253 -0.681 -31.845 1.00 81.12 125 SER A O 1
ATOM 976 N N . SER A 1 126 ? 14.797 0.128 -29.801 1.00 78.00 126 SER A N 1
ATOM 977 C CA . SER A 1 126 ? 14.819 1.545 -30.164 1.00 78.00 126 SER A CA 1
ATOM 978 C C . SER A 1 126 ? 15.123 2.424 -28.952 1.00 78.00 126 SER A C 1
ATOM 980 O O . SER A 1 126 ? 14.631 2.153 -27.857 1.00 78.00 126 SER A O 1
ATOM 982 N N . ILE A 1 127 ? 15.873 3.509 -29.162 1.00 79.44 127 ILE A N 1
ATOM 983 C CA . ILE A 1 127 ? 16.114 4.559 -28.163 1.00 79.44 127 ILE A CA 1
ATOM 984 C C . ILE A 1 127 ? 15.637 5.883 -28.753 1.00 79.44 127 ILE A C 1
ATOM 986 O O . ILE A 1 127 ? 16.113 6.296 -29.808 1.00 79.44 127 ILE A O 1
ATOM 990 N N . SER A 1 128 ? 14.723 6.562 -28.064 1.00 74.25 128 SER A N 1
ATOM 991 C CA . SER A 1 128 ? 14.273 7.909 -28.422 1.00 74.25 128 SER A CA 1
ATOM 992 C C . SER A 1 128 ? 14.776 8.926 -27.408 1.00 74.25 128 SER A C 1
ATOM 994 O O . SER A 1 128 ? 14.704 8.694 -26.200 1.00 74.25 128 SER A O 1
ATOM 996 N N . LYS A 1 129 ? 15.227 10.086 -27.882 1.00 73.38 129 LYS A N 1
ATOM 997 C CA . LYS A 1 129 ? 15.641 11.187 -27.016 1.00 73.38 129 LYS A CA 1
ATOM 998 C C . LYS A 1 129 ? 14.491 12.181 -26.852 1.00 73.38 129 LYS A C 1
ATOM 1000 O O . LYS A 1 129 ? 14.115 12.854 -27.807 1.00 73.38 129 LYS A O 1
ATOM 1005 N N . LEU A 1 130 ? 13.922 12.272 -25.650 1.00 72.81 130 LEU A N 1
ATOM 1006 C CA . LEU A 1 130 ? 12.805 13.181 -25.386 1.00 72.81 130 LEU A CA 1
ATOM 1007 C C . LEU A 1 130 ? 13.250 14.646 -25.529 1.00 72.81 130 LEU A C 1
ATOM 1009 O O . LEU A 1 130 ? 14.277 15.044 -24.980 1.00 72.81 130 LEU A O 1
ATOM 1013 N N . GLY A 1 131 ? 12.472 15.448 -26.259 1.00 72.88 131 GLY A N 1
ATOM 1014 C CA . GLY A 1 131 ? 12.699 16.891 -26.385 1.00 72.88 131 GLY A CA 1
ATOM 1015 C C . GLY A 1 131 ? 13.863 17.300 -27.294 1.00 72.88 131 GLY A C 1
ATOM 1016 O O . GLY A 1 131 ? 14.249 18.468 -27.278 1.00 72.88 131 GLY A O 1
ATOM 1017 N N . LYS A 1 132 ? 14.427 16.380 -28.089 1.00 74.12 132 LYS A N 1
ATOM 1018 C CA . LYS A 1 132 ? 15.362 16.722 -29.172 1.00 74.12 132 LYS A CA 1
ATOM 1019 C C . LYS A 1 132 ? 14.693 16.536 -30.529 1.00 74.12 132 LYS A C 1
ATOM 1021 O O . LYS A 1 132 ? 13.845 15.669 -30.693 1.00 74.12 132 LYS A O 1
ATOM 1026 N N . ASN A 1 133 ? 15.059 17.392 -31.475 1.00 73.56 133 ASN A N 1
ATOM 1027 C CA . ASN A 1 133 ? 14.661 17.275 -32.873 1.00 73.56 133 ASN A CA 1
ATOM 1028 C C . ASN A 1 133 ? 15.526 16.222 -33.590 1.00 73.56 133 ASN A C 1
ATOM 1030 O O . ASN A 1 133 ? 16.583 15.829 -33.088 1.00 73.56 133 ASN A O 1
ATOM 1034 N N . ASP A 1 134 ? 15.129 15.830 -34.802 1.00 76.12 134 ASP A N 1
ATOM 1035 C CA . ASP A 1 134 ? 15.850 14.866 -35.656 1.00 76.12 134 ASP A CA 1
ATOM 1036 C C . ASP A 1 134 ? 17.226 15.377 -36.152 1.00 76.12 134 ASP A C 1
ATOM 1038 O O . ASP A 1 134 ? 17.829 14.822 -37.066 1.00 76.12 134 ASP A O 1
ATOM 1042 N N . ALA A 1 135 ? 17.754 16.452 -35.557 1.00 82.12 135 ALA A N 1
ATOM 1043 C CA . ALA A 1 135 ? 19.025 17.070 -35.916 1.00 82.12 135 ALA A CA 1
ATOM 1044 C C . ALA A 1 135 ? 20.225 16.507 -35.133 1.00 82.12 135 ALA A C 1
ATOM 1046 O O . ALA A 1 135 ? 21.336 17.028 -35.269 1.00 82.12 135 ALA A O 1
ATOM 1047 N N . SER A 1 136 ? 20.035 15.468 -34.310 1.00 82.69 136 SER A N 1
ATOM 1048 C CA . SER A 1 136 ? 21.114 14.866 -33.519 1.00 82.69 136 SER A CA 1
ATOM 1049 C C . SER A 1 136 ? 21.078 13.339 -33.510 1.00 82.69 136 SER A C 1
ATOM 1051 O O . SER A 1 136 ? 20.016 12.729 -33.452 1.00 82.69 136 SER A O 1
ATOM 1053 N N . ILE A 1 137 ? 22.263 12.733 -33.559 1.00 83.69 137 ILE A N 1
ATOM 1054 C CA . ILE A 1 137 ? 22.497 11.289 -33.513 1.00 83.69 137 ILE A CA 1
ATOM 1055 C C . ILE A 1 137 ? 22.984 10.934 -32.106 1.00 83.69 137 ILE A C 1
ATOM 1057 O O . ILE A 1 137 ? 23.896 11.587 -31.597 1.00 83.69 137 ILE A O 1
ATOM 1061 N N . LEU A 1 138 ? 22.403 9.899 -31.493 1.00 81.81 138 LEU A N 1
ATOM 1062 C CA . LEU A 1 138 ? 22.880 9.324 -30.231 1.00 81.81 138 LEU A CA 1
ATOM 1063 C C . LEU A 1 138 ? 24.143 8.490 -30.483 1.00 81.81 138 LEU A C 1
ATOM 1065 O O . LEU A 1 138 ? 24.127 7.569 -31.299 1.00 81.81 138 LEU A O 1
ATOM 1069 N N . LEU A 1 139 ? 25.230 8.784 -29.770 1.00 82.12 139 LEU A N 1
ATOM 1070 C CA . LEU A 1 139 ? 26.473 8.016 -29.849 1.00 82.12 139 LEU A CA 1
ATOM 1071 C C . LEU A 1 139 ? 26.475 6.896 -28.813 1.00 82.12 139 LEU A C 1
ATOM 1073 O O . LEU A 1 139 ? 25.998 7.068 -27.692 1.00 82.12 139 LEU A O 1
ATOM 1077 N N . ALA A 1 140 ? 27.130 5.781 -29.148 1.00 76.62 140 ALA A N 1
ATOM 1078 C CA . ALA A 1 140 ? 27.308 4.641 -28.245 1.00 76.62 140 ALA A CA 1
ATOM 1079 C C . ALA A 1 140 ? 27.996 5.010 -26.910 1.00 76.62 140 ALA A C 1
ATOM 1081 O O . ALA A 1 140 ? 27.804 4.323 -25.914 1.00 76.62 140 ALA A O 1
ATOM 1082 N N . GLY A 1 141 ? 28.758 6.112 -26.868 1.00 76.12 141 GLY A N 1
ATOM 1083 C CA . GLY A 1 141 ? 29.388 6.646 -25.652 1.00 76.12 141 GLY A CA 1
ATOM 1084 C C . GLY A 1 141 ? 28.488 7.528 -24.772 1.00 76.12 141 GLY A C 1
ATOM 1085 O O . GLY A 1 141 ? 28.987 8.122 -23.822 1.00 76.12 141 GLY A O 1
ATOM 1086 N N . GLY A 1 142 ? 27.193 7.664 -25.082 1.00 73.12 142 GLY A N 1
ATOM 1087 C CA . GLY A 1 142 ? 26.238 8.439 -24.275 1.00 73.12 142 GLY A CA 1
ATOM 1088 C C . GLY A 1 142 ? 26.179 9.942 -24.578 1.00 73.12 142 GLY A C 1
ATOM 1089 O O . GLY A 1 142 ? 25.510 10.684 -23.861 1.00 73.12 142 GLY A O 1
ATOM 1090 N N . GLY A 1 143 ? 26.851 10.396 -25.639 1.00 78.94 143 GLY A N 1
ATOM 1091 C CA . GLY A 1 143 ? 26.788 11.771 -26.143 1.00 78.94 143 GLY A CA 1
ATOM 1092 C C . GLY A 1 143 ? 25.872 11.923 -27.358 1.00 78.94 143 GLY A C 1
ATOM 1093 O O . GLY A 1 143 ? 25.344 10.943 -27.879 1.00 78.94 143 GLY A O 1
ATOM 1094 N N . ASP A 1 144 ? 25.740 13.159 -27.837 1.00 84.06 144 ASP A N 1
ATOM 1095 C CA . ASP A 1 144 ? 25.065 13.463 -29.099 1.00 84.06 144 ASP A CA 1
ATOM 1096 C C . ASP A 1 144 ? 26.045 14.072 -30.092 1.00 84.06 144 ASP A C 1
ATOM 1098 O O . ASP A 1 144 ? 26.939 14.825 -29.709 1.00 84.06 144 ASP A O 1
ATOM 1102 N N . MET A 1 145 ? 25.813 13.820 -31.374 1.00 85.00 145 MET A N 1
ATOM 1103 C CA . MET A 1 145 ? 26.465 14.527 -32.470 1.00 85.00 145 MET A CA 1
ATOM 1104 C C . MET A 1 145 ? 25.405 15.189 -33.335 1.00 85.00 145 MET A C 1
ATOM 1106 O O . MET A 1 145 ? 24.391 14.575 -33.661 1.00 85.00 145 MET A O 1
ATOM 1110 N N . LEU A 1 146 ? 25.637 16.442 -33.723 1.00 85.88 146 LEU A N 1
ATOM 1111 C CA . LEU A 1 146 ? 24.748 17.134 -34.651 1.00 85.88 146 LEU A CA 1
ATOM 1112 C C . LEU A 1 146 ? 24.870 16.528 -36.050 1.00 85.88 146 LEU A C 1
ATOM 1114 O O . LEU A 1 146 ? 25.978 16.316 -36.541 1.00 85.88 146 LEU A O 1
ATOM 1118 N N . VAL A 1 147 ? 23.736 16.330 -36.722 1.00 83.62 147 VAL A N 1
ATOM 1119 C CA . VAL A 1 147 ? 23.691 15.847 -38.113 1.00 83.62 147 VAL A CA 1
ATOM 1120 C C . VAL A 1 147 ? 24.457 16.791 -39.049 1.00 83.62 147 VAL A C 1
ATOM 1122 O O . VAL A 1 147 ? 25.138 16.339 -39.965 1.00 83.62 147 VAL A O 1
ATOM 1125 N N . SER A 1 148 ? 24.438 18.101 -38.785 1.00 82.06 148 SER A N 1
ATOM 1126 C CA . SER A 1 148 ? 25.213 19.088 -39.551 1.00 82.06 148 SER A CA 1
ATOM 1127 C C . SER A 1 148 ? 26.723 18.837 -39.516 1.00 82.06 148 SER A C 1
ATOM 1129 O O . SER A 1 148 ? 27.396 19.133 -40.498 1.00 82.06 148 SER A O 1
ATOM 1131 N N . SER A 1 149 ? 27.246 18.240 -38.438 1.00 80.81 149 SER A N 1
ATOM 1132 C CA . SER A 1 149 ? 28.673 17.930 -38.304 1.00 80.81 149 SER A CA 1
ATOM 1133 C C . SER A 1 149 ? 29.150 16.867 -39.299 1.00 80.81 149 SER A C 1
ATOM 1135 O O . SER A 1 149 ? 30.328 16.869 -39.651 1.00 80.81 149 SER A O 1
ATOM 1137 N N . LEU A 1 150 ? 28.260 15.978 -39.764 1.00 79.00 150 LEU A N 1
ATOM 1138 C CA . LEU A 1 150 ? 28.559 15.010 -40.831 1.00 79.00 150 LEU A CA 1
ATOM 1139 C C . LEU A 1 150 ? 28.675 15.706 -42.183 1.00 79.00 150 LEU A C 1
ATOM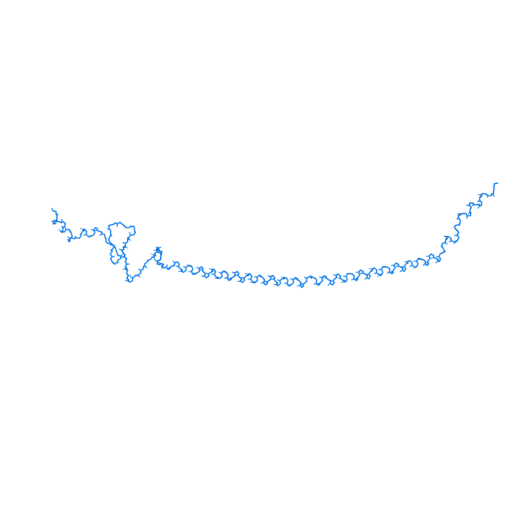 1141 O O . LEU A 1 150 ? 29.558 15.410 -42.979 1.00 79.00 150 LEU A O 1
ATOM 1145 N N . VAL A 1 151 ? 27.781 16.656 -42.436 1.00 70.56 151 VAL A N 1
ATOM 1146 C CA . VAL A 1 151 ? 27.678 17.346 -43.724 1.00 70.56 151 VAL A CA 1
ATOM 1147 C C . VAL A 1 151 ? 28.853 18.306 -43.946 1.00 70.56 151 VAL A C 1
ATOM 1149 O O . VAL A 1 151 ? 29.207 18.596 -45.084 1.00 70.56 151 VAL A O 1
ATOM 1152 N N . THR A 1 152 ? 29.486 18.775 -42.870 1.00 65.88 152 THR A N 1
ATOM 1153 C CA . THR A 1 152 ? 30.677 19.637 -42.913 1.00 65.88 152 THR A CA 1
ATOM 1154 C C . THR A 1 152 ? 32.000 18.871 -42.958 1.00 65.88 152 THR A C 1
ATOM 1156 O O . THR A 1 152 ? 33.062 19.491 -42.942 1.00 65.88 152 THR A O 1
ATOM 1159 N N . GLN A 1 153 ? 31.975 17.537 -42.970 1.00 68.81 153 GLN A N 1
ATOM 1160 C CA . GLN A 1 153 ? 33.198 16.743 -42.997 1.00 68.81 153 GLN A CA 1
ATOM 1161 C C . GLN A 1 153 ? 33.831 16.831 -44.402 1.00 68.81 153 GLN A C 1
ATOM 1163 O O . GLN A 1 153 ? 33.162 16.471 -45.372 1.00 68.81 153 GLN A O 1
ATOM 1168 N N . PRO A 1 154 ? 35.102 17.269 -44.552 1.00 69.56 154 PRO A N 1
ATOM 1169 C CA . PRO A 1 154 ? 35.712 17.526 -45.866 1.00 69.56 154 PRO A CA 1
ATOM 1170 C C . PRO A 1 154 ? 35.602 16.345 -46.838 1.00 69.56 154 PRO A C 1
ATOM 1172 O O . PRO A 1 154 ? 35.294 16.520 -48.011 1.00 69.56 154 PRO A O 1
ATOM 1175 N N . GLN A 1 155 ? 35.740 15.128 -46.308 1.00 67.25 155 GLN A N 1
ATOM 1176 C CA . GLN A 1 155 ? 35.680 13.879 -47.072 1.00 67.25 155 GLN A CA 1
ATOM 1177 C C . GLN A 1 155 ? 34.291 13.581 -47.665 1.00 67.25 155 GLN A C 1
ATOM 1179 O O . GLN A 1 155 ? 34.180 12.831 -48.627 1.00 67.25 155 GLN A O 1
ATOM 1184 N N . LEU A 1 156 ? 33.224 14.156 -47.101 1.00 61.66 156 LEU A N 1
ATOM 1185 C CA . LEU A 1 156 ? 31.855 14.036 -47.615 1.00 61.66 156 LEU A CA 1
ATOM 1186 C C . LEU A 1 156 ? 31.453 15.233 -48.488 1.00 61.66 156 LEU A C 1
ATOM 1188 O O . LEU A 1 156 ? 30.497 15.133 -49.257 1.00 61.66 156 LEU A O 1
ATOM 1192 N N . GLN A 1 157 ? 32.189 16.345 -48.406 1.00 61.38 157 GLN A N 1
ATOM 1193 C CA . GLN A 1 157 ? 32.010 17.484 -49.302 1.00 61.38 157 GLN A CA 1
ATOM 1194 C C . GLN A 1 157 ? 32.590 17.188 -50.696 1.00 61.38 157 GLN A C 1
ATOM 1196 O O . GLN A 1 157 ? 31.926 17.481 -51.685 1.00 61.38 157 GLN A O 1
ATOM 1201 N N . GLU A 1 158 ? 33.729 16.485 -50.780 1.00 59.50 158 GLU A N 1
ATOM 1202 C CA . GLU A 1 158 ? 34.310 16.029 -52.059 1.00 59.50 158 GLU A CA 1
ATOM 1203 C C . GLU A 1 158 ? 33.342 15.152 -52.875 1.00 59.50 158 GLU A C 1
ATOM 1205 O O . GLU A 1 158 ? 33.267 15.274 -54.093 1.00 59.50 158 GLU A O 1
ATOM 1210 N N . VAL A 1 159 ? 32.534 14.308 -52.220 1.00 59.56 159 VAL A N 1
ATOM 1211 C CA . VAL A 1 159 ? 31.533 13.464 -52.902 1.00 59.56 159 VAL A CA 1
ATOM 1212 C C . VAL A 1 159 ? 30.369 14.290 -53.463 1.00 59.56 159 VAL A C 1
ATOM 1214 O O . VAL A 1 159 ? 29.812 13.929 -54.499 1.00 59.56 159 VAL A O 1
ATOM 1217 N N . ARG A 1 160 ? 29.998 15.407 -52.817 1.00 58.38 160 ARG A N 1
ATOM 1218 C CA . ARG A 1 160 ? 28.969 16.316 -53.351 1.00 58.38 160 ARG A CA 1
ATOM 1219 C C . ARG A 1 160 ? 29.469 17.092 -54.558 1.00 58.38 160 ARG A C 1
ATOM 1221 O O . ARG A 1 160 ? 28.733 17.212 -55.532 1.00 58.38 160 ARG A O 1
ATOM 1228 N N . ASP A 1 161 ? 30.716 17.542 -54.522 1.00 59.25 161 ASP A N 1
ATOM 1229 C CA . ASP A 1 161 ? 31.293 18.333 -55.609 1.00 59.25 161 ASP A CA 1
ATOM 1230 C C . ASP A 1 161 ? 31.533 17.487 -56.880 1.00 59.25 161 ASP A C 1
ATOM 1232 O O . ASP A 1 161 ? 31.571 18.031 -57.976 1.00 59.25 161 ASP A O 1
ATOM 1236 N N . ILE A 1 162 ? 31.620 16.153 -56.766 1.00 60.78 162 ILE A N 1
ATOM 1237 C CA . ILE A 1 162 ? 31.695 15.220 -57.911 1.00 60.78 162 ILE A CA 1
ATOM 1238 C C . ILE A 1 162 ? 30.315 14.960 -58.551 1.00 60.78 162 ILE A C 1
ATOM 1240 O O . ILE A 1 162 ? 30.235 14.558 -59.711 1.00 60.78 162 ILE A O 1
ATOM 1244 N N . ALA A 1 163 ? 29.223 15.157 -57.807 1.00 55.12 163 ALA A N 1
ATOM 1245 C CA . ALA A 1 163 ? 27.859 14.853 -58.248 1.00 55.12 163 ALA A CA 1
ATOM 1246 C C . ALA A 1 163 ? 27.094 16.063 -58.827 1.00 55.12 163 ALA A C 1
ATOM 1248 O O . ALA A 1 163 ? 25.904 15.931 -59.125 1.00 55.12 163 ALA A O 1
ATOM 1249 N N . THR A 1 164 ? 27.752 17.218 -58.979 1.00 53.16 164 THR A N 1
ATOM 1250 C CA . THR A 1 164 ? 27.182 18.458 -59.541 1.00 53.16 164 THR A CA 1
ATOM 1251 C C . THR A 1 164 ? 27.924 18.855 -60.807 1.00 53.16 164 THR A C 1
ATOM 1253 O O . THR A 1 164 ? 27.251 19.336 -61.745 1.00 53.16 164 THR A O 1
#

Secondary structure (DSSP, 8-state):
--SSSSTTTGGGS--TTSS--HHHHHHHHHHHHHHHHHHHHHHHHHHHHHHHHHHHHHHHSSSHHHHHHHHHHHHHHHHHHHHHHHHHHHHHHHHHHHHHHTTSPPSSS--PPPS----S----S----TT--TTEEEPTTS-EEEHHHHHT-HHHHHHHHH--

Radius of gyration: 62.67 Å; Cα contacts (8 Å, |Δi|>4): 24; chains: 1; bounding box: 137×28×156 Å

Organism: NCBI:txid222440

Mean predicted aligned error: 20.5 Å

Solvent-accessible surface area (backbone atoms only — not comparable to full-atom values): 10509 Å² total; per-residue (Å²): 142,87,77,74,68,68,74,66,61,64,80,75,58,80,51,78,88,80,48,84,51,73,67,58,52,51,55,51,50,56,54,52,52,53,52,51,55,52,51,56,53,52,53,51,54,52,52,54,54,53,49,54,60,51,55,65,50,58,71,65,72,60,52,66,68,50,53,55,54,48,51,60,49,52,55,51,48,56,52,48,52,53,54,54,50,53,53,52,54,52,51,50,56,48,51,57,51,54,63,60,54,74,78,57,88,67,93,88,56,94,79,88,83,83,77,93,79,89,74,94,78,87,88,76,98,76,87,84,69,85,96,60,66,97,55,53,44,82,42,97,88,79,49,75,44,51,51,65,64,58,68,68,32,68,81,55,43,58,60,52,66,73,75,110

Foldseek 3Di:
DPDPVVVVPVVPPDDPVRDDDPVNVVVVV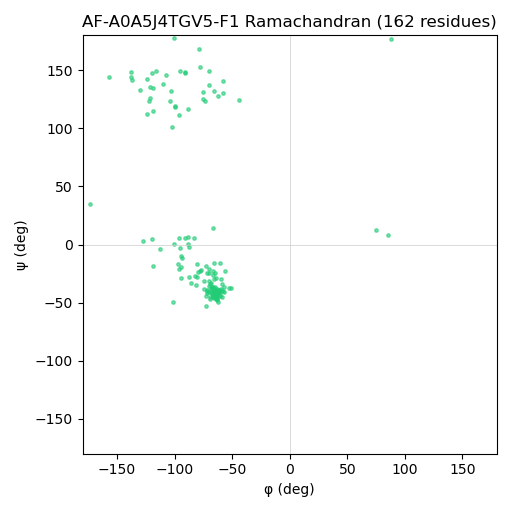VVVVVVVVVVVVVVVVVVVVVVVVVVVVVVPPPPPVVVVVVVVVVVVVVVVVVVVVVVVVVVVVVVVVVVVVVQDDDPPDDDDDDDDDDDPDDDDPDDDDPPDDPQWDQDPVRDIDGPVVVVPDVVNVVVVVVVD

Sequence (164 aa):
VSKTQDETLLDVKADKTDTYTKTETDILFDAVANVVDIVDSYSKTEDDALLLLKEDKSDTYTKTETDTLLDANADKTELIESYSKIEDDALLLLNDNVAYLTNFVDLTFAQTIIGQKQFGAISVSSISKLGKNDASILLAGGGDMLVSSLVTQPQLQEVRDIAT